Protein AF-A0A353F8D6-F1 (afdb_monomer)

Sequence (155 aa):
MKVTKTTNSRISQANLENPAFGTQFSDHMLMCEYRNGSWEEPEIMPFGPISFTPALHTLHYGQALFEGQKAYFMKDGRVGIFRPDANAERLNHSARRMFMPEFPADWFVDGLKQLVSLDKEWIPKNEGCALYLRPFMFGSSEFVAARPSEKYTMC

Foldseek 3Di:
DAEAFDPDWCVVVDDLPDDDPPPDDGQWDKKWKDAPNDIDDIYIYGDDDDDDDPLFVCVQAVLKDKFKWWWAQDPVRDIDTPPLLVRLVVQQVSCVVSVHDRDDSCCSVVVVVVNCVSRVVSARHDPPGTDMDMWMKGQGDRHDDPDGHNMMMID

Nearest PDB structures (foldseek):
  1kt8-assembly1_A  TM=9.588E-01  e=3.958E-15  Homo sapiens
  5i5y-assembly1_A  TM=9.574E-01  e=5.735E-15  Homo sapiens
  2a1h-assembly1_A  TM=9.565E-01  e=6.100E-15  Homo sapiens
  5i5u-assembly1_B  TM=9.557E-01  e=1.449E-14  Homo sapiens
  2hdk-assembly1_B  TM=9.595E-01  e=1.745E-14  Homo sapiens

Structure (mmCIF, N/CA/C/O backbone):
data_AF-A0A353F8D6-F1
#
_entry.id   AF-A0A353F8D6-F1
#
loop_
_atom_site.group_PDB
_atom_site.id
_atom_site.type_symbol
_atom_site.label_atom_id
_atom_site.label_alt_id
_atom_site.label_comp_id
_atom_site.label_asym_id
_atom_site.label_entity_id
_atom_site.label_seq_id
_atom_site.pdbx_PDB_ins_code
_atom_site.Cartn_x
_atom_site.Cartn_y
_atom_site.Cartn_z
_atom_site.occupancy
_atom_site.B_iso_or_equiv
_atom_site.auth_seq_id
_atom_site.auth_comp_id
_atom_site.auth_asym_id
_atom_site.auth_atom_id
_atom_site.pdbx_PDB_model_num
ATOM 1 N N . MET A 1 1 ? 2.171 -15.869 2.150 1.00 86.31 1 MET A N 1
ATOM 2 C CA . MET A 1 1 ? 2.271 -14.464 2.586 1.00 86.31 1 MET A CA 1
ATOM 3 C C . MET A 1 1 ? 2.959 -14.451 3.931 1.00 86.31 1 MET A C 1
ATOM 5 O O . MET A 1 1 ? 2.443 -15.031 4.884 1.00 86.31 1 MET A O 1
ATOM 9 N N . LYS A 1 2 ? 4.136 -13.839 3.999 1.00 94.62 2 LYS A N 1
ATOM 10 C CA . LYS A 1 2 ? 4.892 -13.683 5.244 1.00 94.62 2 LYS A CA 1
ATOM 11 C C . LYS A 1 2 ? 4.245 -12.595 6.108 1.00 94.62 2 LYS A C 1
ATOM 13 O O . LYS A 1 2 ? 3.767 -11.597 5.579 1.00 94.62 2 LYS A O 1
ATOM 18 N N . VAL A 1 3 ? 4.216 -12.782 7.428 1.00 97.75 3 VAL A N 1
ATOM 19 C CA . VAL A 1 3 ? 3.672 -11.792 8.373 1.00 97.75 3 VAL A CA 1
ATOM 20 C C . VAL A 1 3 ? 4.694 -11.509 9.465 1.00 97.75 3 VAL A C 1
ATOM 22 O O . VAL A 1 3 ? 5.020 -12.388 10.264 1.00 97.75 3 VAL A O 1
ATOM 25 N N . THR A 1 4 ? 5.154 -10.265 9.525 1.00 97.88 4 THR A N 1
ATOM 26 C CA . THR A 1 4 ? 6.061 -9.742 10.545 1.00 97.88 4 THR A CA 1
ATOM 27 C C . THR A 1 4 ? 5.285 -8.762 11.426 1.00 97.88 4 THR A C 1
ATOM 29 O O . THR A 1 4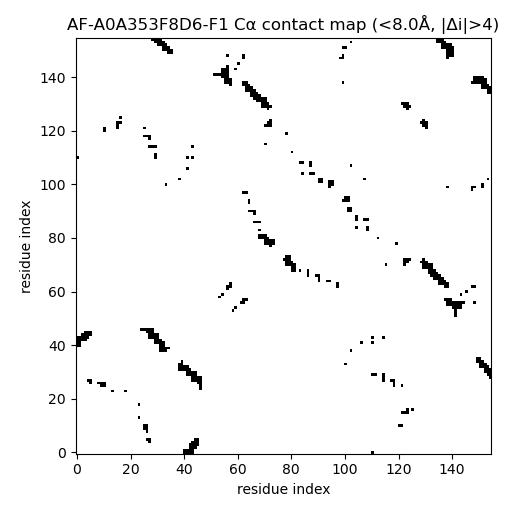 ? 4.912 -7.678 10.984 1.00 97.88 4 THR A O 1
ATOM 32 N N . LYS A 1 5 ? 5.009 -9.141 12.679 1.00 97.62 5 LYS A N 1
ATOM 33 C CA . LYS A 1 5 ? 4.245 -8.299 13.615 1.00 97.62 5 LYS A CA 1
ATOM 34 C C . LYS A 1 5 ? 5.125 -7.224 14.252 1.00 97.62 5 LYS A C 1
ATOM 36 O O . LYS A 1 5 ? 6.280 -7.495 14.581 1.00 97.62 5 LYS A O 1
ATOM 41 N N . THR A 1 6 ? 4.572 -6.037 14.492 1.00 97.19 6 THR A N 1
ATOM 42 C CA . THR A 1 6 ? 5.232 -5.018 15.316 1.00 97.19 6 THR A CA 1
ATOM 43 C C . THR A 1 6 ? 5.356 -5.488 16.766 1.00 97.19 6 THR A C 1
ATOM 45 O O . THR A 1 6 ? 4.475 -6.167 17.296 1.00 97.19 6 THR A O 1
ATOM 48 N N . THR A 1 7 ? 6.440 -5.093 17.430 1.00 95.38 7 THR A N 1
ATOM 49 C CA . THR A 1 7 ? 6.604 -5.227 18.886 1.00 95.38 7 THR A CA 1
ATOM 50 C C . THR A 1 7 ? 6.127 -3.986 19.642 1.00 95.38 7 THR A C 1
ATOM 52 O O . THR A 1 7 ? 5.937 -4.049 20.852 1.00 95.38 7 THR A O 1
ATOM 55 N N . ASN A 1 8 ? 5.900 -2.872 18.936 1.00 94.81 8 ASN A N 1
ATOM 56 C CA . ASN A 1 8 ? 5.531 -1.578 19.502 1.00 94.81 8 ASN A CA 1
ATOM 57 C C . ASN A 1 8 ? 4.281 -1.050 18.789 1.00 94.81 8 ASN A C 1
ATOM 59 O O . ASN A 1 8 ? 4.384 -0.331 17.794 1.00 94.81 8 ASN A O 1
ATOM 63 N N . SER A 1 9 ? 3.102 -1.438 19.277 1.00 96.38 9 SER A N 1
ATOM 64 C CA . SER A 1 9 ? 1.839 -0.907 18.759 1.00 96.38 9 SER A CA 1
ATOM 65 C C . SER A 1 9 ? 1.678 0.570 19.125 1.00 96.38 9 SER A C 1
ATOM 67 O O . SER A 1 9 ? 1.959 0.976 20.255 1.00 96.38 9 SER A O 1
ATOM 69 N N . ARG A 1 10 ? 1.198 1.372 18.174 1.00 95.44 10 ARG A N 1
ATOM 70 C CA . ARG A 1 10 ? 0.933 2.810 18.336 1.00 95.44 10 ARG A CA 1
ATOM 71 C C . ARG A 1 10 ? -0.528 3.116 18.658 1.00 95.44 10 ARG A C 1
ATOM 73 O O . ARG A 1 10 ? -0.884 4.284 18.791 1.00 95.44 10 ARG A O 1
ATOM 80 N N . ILE A 1 11 ? -1.375 2.097 18.808 1.00 95.00 11 ILE A N 1
ATOM 81 C CA . ILE A 1 11 ? -2.823 2.286 18.968 1.00 95.00 11 ILE A CA 1
ATOM 82 C C . ILE A 1 11 ? -3.186 3.107 20.210 1.00 95.00 11 ILE A C 1
ATOM 84 O O . ILE A 1 11 ? -4.133 3.884 20.181 1.00 95.00 11 ILE A O 1
ATOM 88 N N . SER A 1 12 ? -2.401 3.002 21.286 1.00 93.81 12 SER A N 1
ATOM 89 C CA . SER A 1 12 ? -2.605 3.775 22.519 1.00 93.81 12 SER A CA 1
ATOM 90 C C . SER A 1 12 ? -2.412 5.283 22.337 1.00 93.81 12 SER A C 1
ATOM 92 O O . SER A 1 12 ? -2.866 6.061 23.171 1.00 93.81 12 SER A O 1
ATOM 94 N N . GLN A 1 13 ? -1.744 5.698 21.259 1.00 91.38 13 GLN A N 1
ATOM 95 C CA . GLN A 1 13 ? -1.523 7.097 20.893 1.00 91.38 13 GLN A CA 1
ATOM 96 C C . GLN A 1 13 ? -2.554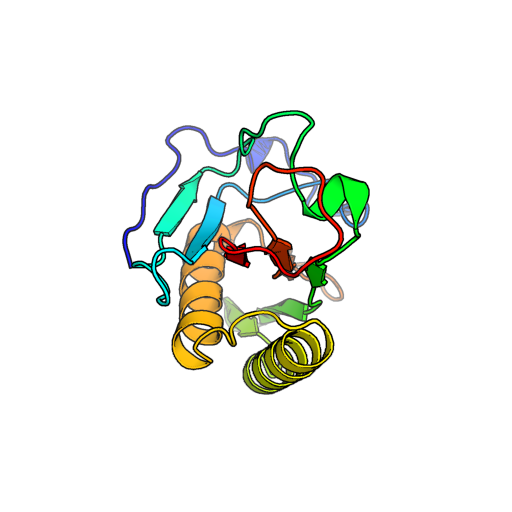 7.587 19.864 1.00 91.38 13 GLN A C 1
ATOM 98 O O . GLN A 1 13 ? -2.564 8.770 19.526 1.00 91.38 13 GLN A O 1
ATOM 103 N N . ALA A 1 14 ? -3.400 6.690 19.345 1.00 90.50 14 ALA A N 1
ATOM 104 C CA . ALA A 1 14 ? -4.341 7.000 18.285 1.00 90.50 14 ALA A CA 1
ATOM 105 C C . ALA A 1 14 ? -5.657 7.574 18.834 1.00 90.50 14 ALA A C 1
ATOM 107 O O . ALA A 1 14 ? -6.249 7.048 19.774 1.00 90.50 14 ALA A O 1
ATOM 108 N N . ASN A 1 15 ? -6.167 8.625 18.192 1.00 89.94 15 ASN A N 1
ATOM 109 C CA . ASN A 1 15 ? -7.521 9.124 18.404 1.00 89.94 15 ASN A CA 1
ATOM 110 C C . ASN A 1 15 ? -8.480 8.418 17.437 1.00 89.94 15 ASN A C 1
ATOM 112 O O . ASN A 1 15 ? -8.603 8.828 16.280 1.00 89.94 15 ASN A O 1
ATOM 116 N N . LEU A 1 16 ? -9.148 7.365 17.916 1.00 87.69 16 LEU A N 1
ATOM 117 C CA . LEU A 1 16 ? -10.156 6.613 17.156 1.00 87.69 16 LEU A CA 1
ATOM 118 C C . LEU A 1 16 ? -11.578 7.187 17.290 1.00 87.69 16 LEU A C 1
ATOM 120 O O . LEU A 1 16 ? -12.467 6.771 16.550 1.00 87.69 16 LEU A O 1
ATOM 124 N N . GLU A 1 17 ? -11.802 8.133 18.206 1.00 86.31 17 GLU A N 1
ATOM 125 C CA . GLU A 1 17 ? -13.120 8.740 18.432 1.00 86.31 17 GLU A CA 1
ATOM 126 C C . GLU A 1 17 ? -13.447 9.801 17.382 1.00 86.31 17 GLU A C 1
ATOM 128 O O . GLU A 1 17 ? -14.562 9.834 16.862 1.00 86.31 17 GLU A O 1
ATOM 133 N N . ASN A 1 18 ? -12.467 10.645 17.050 1.00 84.62 18 ASN A N 1
ATOM 134 C CA . ASN A 1 18 ? -12.592 11.688 16.036 1.00 84.62 18 ASN A CA 1
ATOM 135 C C . ASN A 1 18 ? -11.301 11.818 15.203 1.00 84.62 18 ASN A C 1
ATOM 137 O O . ASN A 1 18 ? -10.584 12.821 15.309 1.00 84.62 18 ASN A O 1
ATOM 141 N N . PRO A 1 19 ? -10.949 10.795 14.402 1.00 83.75 19 PRO A N 1
ATOM 142 C CA . PRO A 1 19 ? -9.742 10.828 13.591 1.00 83.75 19 PRO A CA 1
ATOM 143 C C . PRO A 1 19 ? -9.877 11.838 12.446 1.00 83.75 19 PRO A C 1
ATOM 145 O O . PRO A 1 19 ? -10.799 11.761 11.632 1.00 83.75 19 PRO A O 1
ATOM 148 N N . ALA A 1 20 ? -8.900 12.738 12.315 1.00 90.06 20 ALA A N 1
ATOM 149 C CA . ALA A 1 20 ? -8.735 13.493 11.077 1.00 90.06 20 ALA A CA 1
ATOM 150 C C . ALA A 1 20 ? -8.386 12.528 9.928 1.00 90.06 20 ALA A C 1
ATOM 152 O O . ALA A 1 20 ? -7.565 11.619 10.077 1.00 90.06 20 ALA A O 1
ATOM 153 N N . PHE A 1 21 ? -9.036 12.698 8.776 1.00 92.81 21 PHE A N 1
ATOM 154 C CA . PHE A 1 21 ? -8.880 11.773 7.656 1.00 92.81 21 PHE A CA 1
ATOM 155 C C . PHE A 1 21 ? -7.429 11.738 7.150 1.00 92.81 21 PHE A C 1
ATOM 157 O O . PHE A 1 21 ? -6.873 12.767 6.775 1.00 92.81 21 PHE A O 1
ATOM 164 N N . GLY A 1 22 ? -6.838 10.539 7.099 1.00 93.06 22 GLY A N 1
ATOM 165 C CA . GLY A 1 22 ? -5.517 10.306 6.503 1.00 93.06 22 GLY A CA 1
ATOM 166 C C . GLY A 1 22 ? -4.317 10.773 7.333 1.00 93.06 22 GLY A C 1
ATOM 167 O O . GLY A 1 22 ? -3.224 10.859 6.783 1.00 93.06 22 GLY A O 1
ATOM 168 N N . THR A 1 23 ? -4.492 11.085 8.622 1.00 93.19 23 THR A N 1
ATOM 169 C CA . THR A 1 23 ? -3.396 11.568 9.486 1.00 93.19 23 THR A CA 1
ATOM 170 C C . THR A 1 23 ? -2.856 10.515 10.452 1.00 93.19 23 THR A C 1
ATOM 172 O O . THR A 1 23 ? -1.779 10.696 11.012 1.00 93.19 23 THR A O 1
ATOM 175 N N . GLN A 1 24 ? -3.591 9.420 10.652 1.00 94.62 24 GLN A N 1
ATOM 176 C CA . GLN A 1 24 ? -3.229 8.321 11.545 1.00 94.62 24 GLN A CA 1
ATOM 177 C C . GLN A 1 24 ? -3.229 7.010 10.760 1.00 94.62 24 GLN A C 1
ATOM 179 O O . GLN A 1 24 ? -4.140 6.758 9.970 1.00 94.62 24 GLN A O 1
ATOM 184 N N . PHE A 1 25 ? -2.206 6.190 10.985 1.00 96.69 25 PHE A N 1
ATOM 185 C CA . PHE A 1 25 ? -1.964 4.941 10.264 1.00 96.69 25 PHE A CA 1
ATOM 186 C C . PHE A 1 25 ? -1.837 3.795 11.261 1.00 96.69 25 PHE A C 1
ATOM 188 O O . PHE A 1 25 ? -1.287 3.992 12.348 1.00 96.69 25 PHE A O 1
ATOM 195 N N . SER A 1 26 ? -2.330 2.615 10.881 1.00 97.62 26 SER A N 1
ATOM 196 C CA . SER A 1 26 ? -2.267 1.428 11.728 1.00 97.62 26 SER A CA 1
ATOM 197 C C . SER A 1 26 ? -0.838 0.892 11.872 1.00 97.62 26 SER A C 1
ATOM 199 O O . SER A 1 26 ? 0.139 1.493 11.410 1.00 97.62 26 SER A O 1
ATOM 201 N N . ASP A 1 27 ? -0.684 -0.202 12.611 1.00 98.50 27 ASP A N 1
ATOM 202 C CA . ASP A 1 27 ? 0.629 -0.721 12.984 1.00 98.50 27 ASP A CA 1
ATOM 203 C C . ASP A 1 27 ? 1.357 -1.425 11.843 1.00 98.50 27 ASP A C 1
ATOM 205 O O . ASP A 1 27 ? 2.588 -1.507 11.875 1.00 98.50 27 ASP A O 1
ATOM 209 N N . HIS A 1 28 ? 0.626 -1.911 10.842 1.00 98.69 28 HIS A N 1
ATOM 210 C CA . HIS A 1 28 ? 1.179 -2.706 9.758 1.00 98.69 28 HIS A CA 1
ATOM 211 C C . HIS A 1 28 ? 0.812 -2.142 8.382 1.00 98.69 28 HIS A C 1
ATOM 213 O O . HIS A 1 28 ? -0.122 -1.361 8.213 1.00 98.69 28 HIS A O 1
ATOM 219 N N . MET A 1 29 ? 1.571 -2.569 7.380 1.00 98.56 29 MET A N 1
ATOM 220 C CA . MET A 1 29 ? 1.297 -2.360 5.964 1.00 98.56 29 MET A CA 1
ATOM 221 C C . MET A 1 29 ? 1.516 -3.669 5.211 1.00 98.56 29 MET A C 1
ATOM 223 O O . MET A 1 29 ? 2.300 -4.517 5.643 1.00 98.56 29 MET A O 1
ATOM 227 N N . LEU A 1 30 ? 0.822 -3.835 4.090 1.00 98.44 30 LEU A N 1
ATOM 228 C CA . LEU A 1 30 ? 1.112 -4.892 3.131 1.00 98.44 30 LEU A CA 1
ATOM 229 C C . LEU A 1 30 ? 2.108 -4.341 2.109 1.00 98.44 30 LEU A C 1
ATOM 231 O O . LEU A 1 30 ? 2.033 -3.171 1.762 1.00 98.44 30 LEU A O 1
ATOM 235 N N . MET A 1 31 ? 3.041 -5.162 1.641 1.00 98.12 31 MET A N 1
ATOM 236 C CA . MET A 1 31 ? 3.880 -4.842 0.493 1.00 98.12 31 MET A CA 1
ATOM 237 C C . MET A 1 31 ? 4.083 -6.062 -0.398 1.00 98.12 31 MET A C 1
ATOM 239 O O . MET A 1 31 ? 4.141 -7.201 0.065 1.00 98.12 31 MET A O 1
ATOM 243 N N . CYS A 1 32 ? 4.241 -5.811 -1.690 1.00 98.44 32 CYS A N 1
ATOM 244 C CA . CYS A 1 32 ? 4.640 -6.795 -2.678 1.00 98.44 32 CYS A CA 1
ATOM 245 C C . CYS A 1 32 ? 5.466 -6.110 -3.764 1.00 98.44 32 CYS A C 1
ATOM 247 O O . CYS A 1 32 ? 5.110 -5.036 -4.251 1.00 98.44 32 CYS A O 1
ATOM 249 N N . GLU A 1 33 ? 6.560 -6.739 -4.172 1.00 98.31 33 GLU A N 1
ATOM 250 C CA . GLU A 1 33 ? 7.461 -6.180 -5.174 1.00 98.31 33 GLU A CA 1
ATOM 251 C C . GLU A 1 33 ? 7.333 -6.945 -6.490 1.00 98.31 33 GLU A C 1
ATOM 253 O O . GLU A 1 33 ? 7.128 -8.156 -6.508 1.00 98.31 33 GLU A O 1
ATOM 258 N N . TYR A 1 34 ? 7.430 -6.226 -7.602 1.00 98.69 34 TYR A N 1
ATOM 259 C CA . TYR A 1 34 ? 7.498 -6.787 -8.942 1.00 98.69 34 TYR A CA 1
ATOM 260 C C . TYR A 1 34 ? 8.898 -6.572 -9.493 1.00 98.69 34 TYR A C 1
ATOM 262 O O . TYR A 1 34 ? 9.348 -5.429 -9.634 1.00 98.69 34 TYR A O 1
ATOM 270 N N . ARG A 1 35 ? 9.576 -7.665 -9.836 1.00 97.50 35 ARG A N 1
ATOM 271 C CA . ARG A 1 35 ? 10.913 -7.666 -10.437 1.00 97.50 35 ARG A CA 1
ATOM 272 C C . ARG A 1 35 ? 11.042 -8.842 -11.393 1.00 97.50 35 ARG A C 1
ATOM 274 O O . ARG A 1 35 ? 10.358 -9.850 -11.252 1.00 97.50 35 ARG A O 1
ATOM 281 N N . ASN A 1 36 ? 11.927 -8.713 -12.380 1.00 96.50 36 ASN A N 1
ATOM 282 C CA . ASN A 1 36 ? 12.236 -9.783 -13.337 1.00 96.50 36 ASN A CA 1
ATOM 283 C C . ASN A 1 36 ? 10.997 -10.369 -14.047 1.00 96.50 36 ASN A C 1
ATOM 285 O O . ASN A 1 36 ? 10.971 -11.550 -14.378 1.00 96.50 36 ASN A O 1
ATOM 289 N N . GLY A 1 37 ? 9.971 -9.545 -14.285 1.00 97.06 37 GLY A N 1
ATOM 290 C CA . GLY A 1 37 ? 8.760 -9.969 -14.992 1.00 97.06 37 GLY A CA 1
ATOM 291 C C . GLY A 1 37 ? 7.697 -10.661 -14.129 1.00 97.06 37 GLY A C 1
ATOM 292 O O . GLY A 1 37 ? 6.739 -11.193 -14.684 1.00 97.06 37 GLY A O 1
ATOM 293 N N . SER A 1 38 ? 7.838 -10.673 -12.800 1.00 98.12 38 SER A N 1
ATOM 294 C CA . SER A 1 38 ? 6.889 -11.340 -11.902 1.00 98.12 38 SER A CA 1
ATOM 295 C C . SER A 1 38 ? 6.730 -10.626 -10.562 1.00 98.12 38 SER A C 1
ATOM 297 O O . SER A 1 38 ? 7.653 -9.962 -10.089 1.00 98.12 38 SER A O 1
ATOM 299 N N . TRP A 1 39 ? 5.569 -10.811 -9.932 1.00 98.44 39 TRP A N 1
ATOM 300 C CA . TRP A 1 39 ? 5.365 -10.460 -8.528 1.00 98.44 39 TRP A CA 1
ATOM 301 C C . TRP A 1 39 ? 6.070 -11.466 -7.621 1.00 98.44 39 TRP A C 1
ATOM 303 O O . TRP A 1 39 ? 5.968 -12.676 -7.825 1.00 98.44 39 TRP A O 1
ATOM 313 N N . GLU A 1 40 ? 6.773 -10.956 -6.620 1.00 97.75 40 GLU A N 1
ATOM 314 C CA . GLU A 1 40 ? 7.346 -11.741 -5.530 1.00 97.75 40 GLU A CA 1
ATOM 315 C C . GLU A 1 40 ? 6.275 -12.064 -4.472 1.00 97.75 40 GLU A C 1
ATOM 317 O O . GLU A 1 40 ? 5.126 -11.643 -4.583 1.00 97.75 40 GLU A O 1
ATOM 322 N N . GLU A 1 41 ? 6.614 -12.852 -3.449 1.00 95.81 41 GLU A N 1
ATOM 323 C CA . GLU A 1 41 ? 5.648 -13.191 -2.400 1.00 95.81 41 GLU A CA 1
ATOM 324 C C . GLU A 1 41 ? 5.264 -11.941 -1.576 1.00 95.81 41 GLU A C 1
ATOM 326 O O . GLU A 1 41 ? 6.157 -11.261 -1.068 1.00 95.81 41 GLU A O 1
ATOM 331 N N . PRO A 1 42 ? 3.962 -11.646 -1.373 1.00 97.00 42 PRO A N 1
ATOM 332 C CA . PRO A 1 42 ? 3.550 -10.531 -0.530 1.00 97.00 42 PRO A CA 1
ATOM 333 C C . PRO A 1 42 ? 3.942 -10.732 0.940 1.00 97.00 42 PRO A C 1
ATOM 335 O O . PRO A 1 42 ? 3.892 -11.849 1.477 1.00 97.00 42 PRO A O 1
ATOM 338 N N . GLU A 1 43 ? 4.232 -9.627 1.622 1.00 98.06 43 GLU A N 1
ATOM 339 C CA . GLU A 1 43 ? 4.532 -9.576 3.052 1.00 98.06 43 GLU A CA 1
ATOM 340 C C . GLU A 1 43 ? 3.661 -8.525 3.755 1.00 98.06 43 GLU A C 1
ATOM 342 O O . GLU A 1 43 ? 3.464 -7.423 3.251 1.00 98.06 43 GLU A O 1
ATOM 347 N N . ILE A 1 44 ? 3.159 -8.852 4.947 1.00 98.69 44 ILE A N 1
ATOM 348 C CA . ILE A 1 44 ? 2.645 -7.866 5.903 1.00 98.69 44 ILE A CA 1
ATOM 349 C C . ILE A 1 44 ? 3.751 -7.585 6.916 1.00 98.69 44 ILE A C 1
ATOM 351 O O . ILE A 1 44 ? 4.289 -8.514 7.519 1.00 98.69 44 ILE A O 1
ATOM 355 N N . MET A 1 45 ? 4.080 -6.316 7.124 1.00 98.25 45 MET A N 1
ATOM 356 C CA . MET A 1 45 ? 5.174 -5.885 7.997 1.00 98.25 45 MET A CA 1
ATOM 357 C C . MET A 1 45 ? 4.812 -4.616 8.775 1.00 98.25 45 MET A C 1
ATOM 359 O O . MET A 1 45 ? 3.810 -3.979 8.447 1.00 98.25 45 MET A O 1
ATOM 363 N N . PRO A 1 46 ? 5.588 -4.223 9.805 1.00 98.44 46 PRO A N 1
ATOM 364 C CA . PRO A 1 46 ? 5.330 -2.986 10.530 1.00 98.44 46 PRO A CA 1
ATOM 365 C C . PRO A 1 46 ? 5.333 -1.773 9.592 1.00 98.44 46 PRO A C 1
ATOM 367 O O . PRO A 1 46 ? 6.191 -1.654 8.718 1.00 98.44 46 PRO A O 1
ATOM 370 N N . PHE A 1 47 ? 4.383 -0.861 9.787 1.00 98.06 47 PHE A N 1
ATOM 371 C CA . PHE A 1 47 ? 4.267 0.355 8.991 1.00 98.06 47 PHE A CA 1
ATOM 372 C C . PHE A 1 47 ? 5.483 1.261 9.213 1.00 98.06 47 PHE A C 1
ATOM 374 O O . PHE A 1 47 ? 5.774 1.668 10.346 1.00 98.06 47 PHE A O 1
ATOM 381 N N . GLY A 1 48 ? 6.152 1.636 8.125 1.00 96.75 48 GLY A N 1
ATOM 382 C CA . GLY A 1 48 ? 7.384 2.409 8.183 1.00 96.75 48 GLY A CA 1
ATOM 383 C C . GLY A 1 48 ? 7.811 2.988 6.835 1.00 96.75 48 GLY A C 1
ATOM 384 O O . GLY A 1 48 ? 7.108 2.834 5.836 1.00 96.75 48 GLY A O 1
ATOM 385 N N . PRO A 1 49 ? 8.952 3.698 6.810 1.00 96.56 49 PRO A N 1
ATOM 386 C CA . PRO A 1 49 ? 9.473 4.298 5.591 1.00 96.56 49 PRO A CA 1
ATOM 387 C C . PRO A 1 49 ? 9.909 3.232 4.581 1.00 96.56 49 PRO A C 1
ATOM 389 O O . PRO A 1 49 ? 10.424 2.178 4.954 1.00 96.56 49 PRO A O 1
ATOM 392 N N . ILE A 1 50 ? 9.768 3.562 3.298 1.00 94.69 50 ILE A N 1
ATOM 393 C CA . ILE A 1 50 ? 10.313 2.792 2.178 1.00 94.69 50 ILE A CA 1
ATOM 394 C C . ILE A 1 50 ? 11.436 3.630 1.557 1.00 94.69 50 ILE A C 1
ATOM 396 O O . ILE A 1 50 ? 11.235 4.808 1.253 1.00 94.69 50 ILE A O 1
ATOM 400 N N . SER A 1 51 ? 12.625 3.049 1.410 1.00 95.19 51 SER A N 1
ATOM 401 C CA . SER A 1 51 ? 13.832 3.771 0.989 1.00 95.19 51 SER A CA 1
ATOM 402 C C . SER A 1 51 ? 14.032 3.724 -0.524 1.00 95.19 51 SER A C 1
ATOM 404 O O . SER A 1 51 ? 14.076 2.643 -1.103 1.00 95.19 51 SER A O 1
ATOM 406 N N . PHE A 1 52 ? 14.242 4.892 -1.136 1.00 96.88 52 PHE A N 1
ATOM 407 C CA . PHE A 1 52 ? 14.594 5.054 -2.550 1.00 96.88 52 PHE A CA 1
ATOM 408 C C . PHE A 1 52 ? 15.567 6.224 -2.728 1.00 96.88 52 PHE A C 1
ATOM 410 O O . PHE A 1 52 ? 15.641 7.127 -1.891 1.00 96.88 52 PHE A O 1
ATOM 417 N N . THR A 1 53 ? 16.295 6.241 -3.837 1.00 98.06 53 THR A N 1
ATOM 418 C CA . THR A 1 53 ? 17.075 7.396 -4.286 1.00 98.06 53 THR A CA 1
ATOM 419 C C . THR A 1 53 ? 16.167 8.463 -4.914 1.00 98.06 53 THR A C 1
ATOM 421 O O . THR A 1 53 ? 15.039 8.175 -5.331 1.00 98.06 53 THR A O 1
ATOM 424 N N . PRO A 1 54 ? 16.658 9.706 -5.088 1.00 98.12 54 PRO A N 1
ATOM 425 C CA . PRO A 1 54 ? 15.938 10.737 -5.836 1.00 98.12 54 PRO A CA 1
ATOM 426 C C . PRO A 1 54 ? 15.621 10.365 -7.292 1.00 98.12 54 PRO A C 1
ATOM 428 O O . PRO A 1 54 ? 14.852 11.071 -7.936 1.00 98.12 54 PRO A O 1
ATOM 431 N N . ALA A 1 55 ? 16.200 9.284 -7.828 1.00 98.00 55 ALA A N 1
ATOM 432 C CA . ALA A 1 55 ? 15.929 8.786 -9.173 1.00 98.00 55 ALA A CA 1
ATOM 433 C C . ALA A 1 55 ? 14.665 7.907 -9.262 1.00 98.00 55 ALA A C 1
ATOM 435 O O . ALA A 1 55 ? 14.415 7.331 -10.319 1.00 98.00 55 ALA A O 1
ATOM 436 N N . LEU A 1 56 ? 13.873 7.784 -8.187 1.00 98.56 56 LEU A N 1
ATOM 437 C CA . LEU A 1 56 ? 12.629 7.011 -8.174 1.00 98.56 56 LEU A CA 1
ATOM 438 C C . LEU A 1 56 ? 11.698 7.426 -9.324 1.00 98.56 56 LEU A C 1
ATOM 440 O O . LEU A 1 56 ? 11.194 8.550 -9.354 1.00 98.56 56 LEU A O 1
ATOM 444 N N . HIS A 1 57 ? 11.425 6.494 -10.237 1.00 98.25 57 HIS A N 1
ATOM 445 C CA . HIS A 1 57 ? 10.701 6.729 -11.487 1.00 98.25 57 HIS A CA 1
ATOM 446 C C . HIS A 1 57 ? 9.364 7.457 -11.277 1.00 98.25 57 HIS A C 1
ATOM 448 O O . HIS A 1 57 ? 9.045 8.419 -11.980 1.00 98.25 57 HIS A O 1
ATOM 454 N N . THR A 1 58 ? 8.608 7.050 -10.255 1.00 98.12 58 THR A N 1
ATOM 455 C CA . THR A 1 58 ? 7.315 7.656 -9.907 1.00 98.12 58 THR A CA 1
ATOM 456 C C . THR A 1 58 ? 7.406 9.152 -9.590 1.00 98.12 58 THR A C 1
ATOM 458 O O . THR A 1 58 ? 6.482 9.885 -9.933 1.00 98.12 58 THR A O 1
ATOM 461 N N . LEU A 1 59 ? 8.507 9.633 -8.998 1.00 98.06 59 LEU A N 1
ATOM 462 C CA . LEU A 1 59 ? 8.666 11.057 -8.669 1.00 98.06 59 LEU A CA 1
ATOM 463 C C . LEU A 1 59 ? 8.824 11.937 -9.915 1.00 98.06 59 LEU A C 1
ATOM 465 O O . LEU A 1 59 ? 8.443 13.103 -9.886 1.00 98.06 59 LEU A O 1
ATOM 469 N N . HIS A 1 60 ? 9.370 11.385 -11.001 1.00 98.31 60 HIS A N 1
ATOM 470 C CA . HIS A 1 60 ? 9.650 12.129 -12.235 1.00 98.31 60 HIS A CA 1
ATOM 471 C C . HIS A 1 60 ? 8.536 12.001 -13.270 1.00 98.31 60 HIS A C 1
ATOM 473 O O . HIS A 1 60 ? 8.270 12.948 -14.005 1.00 98.31 60 HIS A O 1
ATOM 479 N N . TYR A 1 61 ? 7.884 10.838 -13.333 1.00 97.94 61 TYR A N 1
ATOM 480 C CA . TYR A 1 61 ? 6.946 10.511 -14.412 1.00 97.94 61 TYR A CA 1
ATOM 481 C C . TYR A 1 61 ? 5.543 10.136 -13.933 1.00 97.94 61 TYR A C 1
ATOM 483 O O . TYR A 1 61 ? 4.683 9.833 -14.756 1.00 97.94 61 TYR A O 1
ATOM 491 N N . GLY A 1 62 ? 5.285 10.149 -12.620 1.00 97.50 62 GLY A N 1
ATO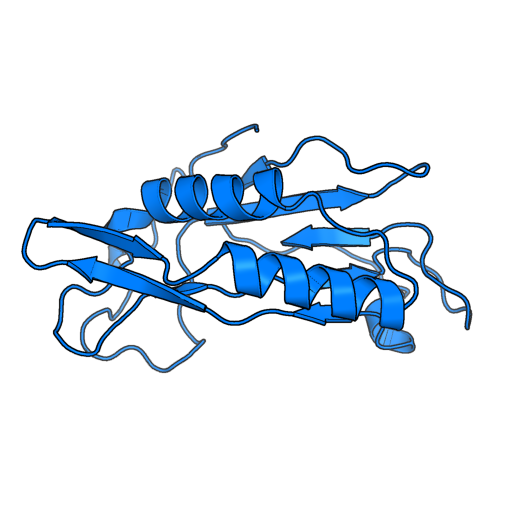M 492 C CA . GLY A 1 62 ? 3.946 9.939 -12.066 1.00 97.50 62 GLY A CA 1
ATOM 493 C C . GLY A 1 62 ? 3.337 8.569 -12.375 1.00 97.50 62 GLY A C 1
ATOM 494 O O . GLY A 1 62 ? 2.114 8.441 -12.362 1.00 97.50 62 GLY A O 1
ATOM 495 N N . GLN A 1 63 ? 4.151 7.547 -12.675 1.00 98.19 63 GLN A N 1
ATOM 496 C CA . GLN A 1 63 ? 3.669 6.192 -12.964 1.00 98.19 63 GLN A CA 1
ATOM 497 C C . GLN A 1 63 ? 3.222 5.485 -11.673 1.00 98.19 63 GLN A C 1
ATOM 499 O O . GLN A 1 63 ? 3.910 4.613 -11.142 1.00 98.19 63 GLN A O 1
ATOM 504 N N . ALA A 1 64 ? 2.066 5.897 -11.160 1.00 98.50 64 ALA A N 1
ATOM 505 C CA . ALA A 1 64 ? 1.441 5.362 -9.963 1.00 98.50 64 ALA A CA 1
ATOM 506 C C . ALA A 1 64 ? -0.087 5.367 -10.072 1.00 98.50 64 ALA A C 1
ATOM 508 O O . ALA A 1 64 ? -0.682 6.120 -10.843 1.00 98.50 64 ALA A O 1
ATOM 509 N N . LEU A 1 65 ? -0.716 4.521 -9.266 1.00 98.69 65 LEU A N 1
ATOM 510 C CA . LEU A 1 65 ? -2.160 4.378 -9.134 1.00 98.69 65 LEU A CA 1
ATOM 511 C C . LEU A 1 65 ? -2.510 4.050 -7.682 1.00 98.69 65 LEU A C 1
ATOM 513 O O . LEU A 1 65 ? -1.669 3.570 -6.922 1.00 98.69 65 LEU A O 1
ATOM 517 N N . PHE A 1 66 ? -3.751 4.305 -7.285 1.00 98.69 66 PHE A N 1
ATOM 518 C CA . PHE A 1 66 ? -4.230 3.972 -5.949 1.00 98.69 66 PHE A CA 1
ATOM 519 C C . PHE A 1 66 ? -5.706 3.602 -5.964 1.00 98.69 66 PHE A C 1
ATOM 521 O O . PHE A 1 66 ? -6.445 3.932 -6.890 1.00 98.69 66 PHE A O 1
ATOM 528 N N . GLU A 1 67 ? -6.124 2.952 -4.889 1.00 98.56 67 GLU A N 1
ATOM 529 C CA . GLU A 1 67 ? -7.504 2.623 -4.593 1.00 98.56 67 GLU A CA 1
ATOM 530 C C . GLU A 1 67 ? -7.951 3.203 -3.251 1.00 98.56 67 GLU A C 1
ATOM 532 O O . GLU A 1 67 ? -7.158 3.652 -2.417 1.00 98.56 67 GLU A O 1
ATOM 537 N N . GLY A 1 68 ? -9.266 3.219 -3.054 1.00 97.62 68 GLY A N 1
ATOM 538 C CA . GLY A 1 68 ? -9.883 3.718 -1.836 1.00 97.62 68 GLY A CA 1
ATOM 539 C C . GLY A 1 68 ? -11.088 2.887 -1.446 1.00 97.62 68 GLY A C 1
ATOM 540 O O . GLY A 1 68 ? -12.076 2.826 -2.178 1.00 97.62 68 GLY A O 1
ATOM 541 N N . GLN A 1 69 ? -11.025 2.279 -0.267 1.00 97.44 69 GLN A N 1
ATOM 542 C CA . GLN A 1 69 ? -12.128 1.499 0.288 1.00 97.44 69 GLN A CA 1
ATOM 543 C C . GLN A 1 69 ? -12.092 1.517 1.817 1.00 97.44 69 GLN A C 1
ATOM 545 O O . GLN A 1 69 ? -11.239 2.163 2.423 1.00 97.44 69 GLN A O 1
ATOM 550 N N . LYS A 1 70 ? -13.061 0.866 2.458 1.00 97.94 70 LYS A N 1
ATOM 551 C CA . LYS A 1 70 ? -13.258 0.944 3.908 1.00 97.94 70 LYS A CA 1
ATOM 552 C C . LYS A 1 70 ? -13.497 -0.436 4.512 1.00 97.94 70 LYS A C 1
ATOM 554 O O . LYS A 1 70 ? -14.187 -1.265 3.914 1.00 97.94 70 LYS A O 1
ATOM 559 N N . ALA A 1 71 ? -12.953 -0.636 5.708 1.00 98.06 71 ALA A N 1
ATOM 560 C CA . ALA A 1 71 ? -13.293 -1.723 6.612 1.00 98.06 71 ALA A CA 1
ATOM 561 C C . ALA A 1 71 ? -14.172 -1.193 7.752 1.00 98.06 71 ALA A C 1
ATOM 563 O O . ALA A 1 71 ? -13.879 -0.158 8.354 1.00 98.06 71 ALA A O 1
ATOM 564 N N . TYR A 1 72 ? -15.251 -1.912 8.042 1.00 96.69 72 TYR A N 1
ATOM 565 C CA . TYR A 1 72 ? -16.287 -1.508 8.986 1.00 96.69 72 TYR A CA 1
ATOM 566 C C . TYR A 1 72 ? -16.395 -2.505 10.129 1.00 96.69 72 TYR A C 1
ATOM 568 O O . TYR A 1 72 ? -16.419 -3.716 9.891 1.00 96.69 72 TYR A O 1
ATOM 576 N N . PHE A 1 73 ? -16.530 -1.994 11.351 1.00 95.31 73 PHE A N 1
ATOM 577 C CA . PHE A 1 73 ? -16.909 -2.802 12.501 1.00 95.31 73 PHE A CA 1
ATOM 578 C C . PHE A 1 73 ? -18.430 -2.997 12.506 1.00 95.31 73 PHE A C 1
ATOM 580 O O . PHE A 1 73 ? -19.191 -2.032 12.446 1.00 95.31 73 PHE A O 1
ATOM 587 N N . MET A 1 74 ? -18.885 -4.248 12.536 1.00 93.69 74 MET A N 1
ATOM 588 C CA . MET A 1 74 ? -20.307 -4.590 12.534 1.00 93.69 74 MET A CA 1
ATOM 589 C C . MET A 1 74 ? -20.845 -4.753 13.959 1.00 93.69 74 MET A C 1
ATOM 591 O O . MET A 1 74 ? -20.103 -5.060 14.891 1.00 93.69 74 MET A O 1
ATOM 595 N N . LYS A 1 75 ? -22.168 -4.612 14.127 1.00 90.88 75 LYS A N 1
ATOM 596 C CA . LYS A 1 75 ? -22.851 -4.741 15.432 1.00 90.88 75 LYS A CA 1
ATOM 597 C C . LYS A 1 75 ? -22.660 -6.112 16.097 1.00 90.88 75 LYS A C 1
ATOM 599 O O . LYS A 1 75 ? -22.753 -6.211 17.312 1.00 90.88 75 LYS A O 1
ATOM 604 N N . ASP A 1 76 ? -22.384 -7.152 15.314 1.00 92.19 76 ASP A N 1
ATOM 605 C CA . ASP A 1 76 ? -22.130 -8.519 15.787 1.00 92.19 76 ASP A CA 1
ATOM 606 C C . ASP A 1 76 ? -20.640 -8.813 16.065 1.00 92.19 76 ASP A C 1
ATOM 608 O O . ASP A 1 76 ? -20.261 -9.959 16.296 1.00 92.19 76 ASP A O 1
ATOM 612 N N . GLY A 1 77 ? -19.776 -7.791 16.028 1.00 90.12 77 GLY A N 1
ATOM 613 C CA . GLY A 1 77 ? -18.341 -7.913 16.293 1.00 90.12 77 GLY A CA 1
ATOM 614 C C . GLY A 1 77 ? -17.500 -8.411 15.111 1.00 90.12 77 GLY A C 1
ATOM 615 O O . GLY A 1 77 ? -16.270 -8.536 15.243 1.00 90.12 77 GLY A O 1
ATOM 616 N N . ARG A 1 78 ? -18.128 -8.684 13.956 1.00 94.44 78 ARG A N 1
ATOM 617 C CA . ARG A 1 78 ? -17.425 -8.979 12.700 1.00 94.44 78 ARG A CA 1
ATOM 618 C C . ARG A 1 78 ? -16.865 -7.709 12.067 1.00 94.44 78 ARG A C 1
ATOM 620 O O . ARG A 1 78 ? -17.276 -6.591 12.370 1.00 94.44 78 ARG A O 1
ATOM 627 N N . VAL A 1 79 ? -15.925 -7.906 11.150 1.00 96.81 79 VAL A N 1
ATOM 628 C CA . VAL A 1 79 ? -15.372 -6.849 10.302 1.00 96.81 79 VAL A CA 1
ATOM 629 C C . VAL A 1 79 ? -15.757 -7.132 8.859 1.00 96.81 79 VAL A C 1
ATOM 631 O O . VAL A 1 79 ? -15.618 -8.262 8.393 1.00 96.81 79 VAL A O 1
ATOM 634 N N . GLY A 1 80 ? -16.241 -6.112 8.155 1.00 96.56 80 GLY A N 1
ATOM 635 C CA . GLY A 1 80 ? -16.589 -6.202 6.740 1.00 96.56 80 GLY A CA 1
ATOM 636 C C . GLY A 1 80 ? -15.767 -5.259 5.884 1.00 96.56 80 GLY A C 1
ATOM 637 O O . GLY A 1 80 ? -15.594 -4.098 6.241 1.00 96.56 80 GLY A O 1
ATOM 638 N N . ILE A 1 81 ? -15.330 -5.744 4.724 1.00 98.00 81 ILE A N 1
ATOM 639 C CA . ILE A 1 81 ? -14.781 -4.922 3.645 1.00 98.00 81 ILE A CA 1
ATOM 640 C C . ILE A 1 81 ? -15.803 -4.950 2.511 1.00 98.00 81 ILE A C 1
ATOM 642 O O . ILE A 1 81 ? -16.213 -6.025 2.072 1.00 98.00 81 ILE A O 1
ATOM 646 N N . PHE A 1 82 ? -16.259 -3.782 2.065 1.00 97.44 82 PHE A N 1
ATOM 647 C CA . PHE A 1 82 ? -17.308 -3.703 1.051 1.00 97.44 82 PHE A CA 1
ATOM 648 C C . PHE A 1 82 ? -16.723 -3.836 -0.360 1.00 97.44 82 PHE A C 1
ATOM 650 O O . PHE A 1 82 ? -15.977 -2.962 -0.790 1.00 97.44 82 PHE A O 1
ATOM 657 N N . ARG A 1 83 ? -17.100 -4.912 -1.068 1.00 97.88 83 ARG A N 1
ATOM 658 C CA . ARG A 1 83 ? -16.761 -5.196 -2.478 1.00 97.88 83 ARG A CA 1
ATOM 659 C C . ARG A 1 83 ? -15.269 -5.034 -2.849 1.00 97.88 83 ARG A C 1
ATOM 661 O O . ARG A 1 83 ? -14.961 -4.341 -3.821 1.00 97.88 83 ARG A O 1
ATOM 668 N N . PRO A 1 84 ? -14.331 -5.657 -2.106 1.00 98.19 84 PRO A N 1
ATOM 669 C CA . PRO A 1 84 ? -12.899 -5.527 -2.395 1.00 98.19 84 PRO A CA 1
ATOM 670 C C . PRO A 1 84 ? -12.507 -6.070 -3.782 1.00 98.19 84 PRO A C 1
ATOM 672 O O . PRO A 1 84 ? -11.526 -5.617 -4.360 1.00 98.19 84 PRO A O 1
ATOM 675 N N . ASP A 1 85 ? -13.289 -7.000 -4.328 1.00 98.12 85 ASP A N 1
ATOM 676 C CA . ASP A 1 85 ? -13.192 -7.530 -5.690 1.00 98.12 85 ASP A CA 1
ATOM 677 C C . ASP A 1 85 ? -13.329 -6.428 -6.754 1.00 98.12 85 ASP A C 1
ATOM 679 O O . ASP A 1 85 ? -12.475 -6.297 -7.628 1.00 98.12 85 ASP A O 1
ATOM 683 N N . ALA A 1 86 ? -14.333 -5.556 -6.627 1.00 98.56 86 ALA A N 1
ATOM 684 C CA . ALA A 1 86 ? -14.557 -4.467 -7.578 1.00 98.56 86 ALA A CA 1
ATOM 685 C C . ALA A 1 86 ? -13.435 -3.412 -7.537 1.00 98.56 86 ALA A C 1
ATOM 687 O O . ALA A 1 86 ? -13.104 -2.795 -8.552 1.00 98.56 86 ALA A O 1
ATOM 688 N N . ASN A 1 87 ? -12.834 -3.190 -6.364 1.00 98.69 87 ASN A N 1
ATOM 689 C CA . ASN A 1 87 ? -11.656 -2.337 -6.235 1.00 98.69 87 ASN A CA 1
ATOM 690 C C . ASN A 1 87 ? -10.411 -2.991 -6.861 1.00 98.69 87 ASN A C 1
ATOM 692 O O . ASN A 1 87 ? -9.650 -2.291 -7.524 1.00 98.69 87 ASN A O 1
ATOM 696 N N . ALA A 1 88 ? -10.224 -4.310 -6.722 1.00 98.69 88 ALA A N 1
ATOM 697 C CA . ALA A 1 88 ? -9.136 -5.036 -7.385 1.00 98.69 88 ALA A CA 1
ATOM 698 C C . ALA A 1 88 ? -9.249 -4.961 -8.920 1.00 98.69 88 ALA A C 1
ATOM 700 O O . ALA A 1 88 ? -8.269 -4.690 -9.616 1.00 98.69 88 ALA A O 1
ATOM 701 N N . GLU A 1 89 ? -10.460 -5.121 -9.460 1.00 98.69 89 GLU A N 1
ATOM 702 C CA . GLU A 1 89 ? -10.728 -4.959 -10.894 1.00 98.69 89 GLU A CA 1
ATOM 703 C C . GLU A 1 89 ? -10.371 -3.551 -11.390 1.00 98.69 89 GLU A C 1
ATOM 705 O O . GLU A 1 89 ? -9.742 -3.393 -12.444 1.00 98.69 89 GLU A O 1
ATOM 710 N N . ARG A 1 90 ? -10.733 -2.516 -10.621 1.00 98.75 90 ARG A N 1
ATOM 711 C CA . ARG A 1 90 ? -10.439 -1.118 -10.964 1.00 98.75 90 ARG A CA 1
ATOM 712 C C . ARG A 1 90 ? -8.951 -0.777 -10.832 1.00 98.75 90 ARG A C 1
ATOM 714 O O . ARG A 1 90 ? -8.427 -0.049 -11.682 1.00 98.75 90 ARG A O 1
ATOM 721 N N . LEU A 1 91 ? -8.256 -1.356 -9.852 1.00 98.75 91 LEU A N 1
ATOM 722 C CA . LEU A 1 91 ? -6.798 -1.287 -9.736 1.00 98.75 91 LEU A CA 1
ATOM 723 C C . LEU A 1 91 ? -6.136 -1.818 -11.017 1.00 98.75 91 LEU A C 1
ATOM 725 O O . LEU A 1 91 ? -5.342 -1.112 -11.635 1.00 98.75 91 LEU A O 1
ATOM 729 N N . ASN A 1 92 ? -6.523 -3.012 -11.477 1.00 98.81 92 ASN A N 1
ATOM 730 C CA . ASN A 1 92 ? -5.945 -3.622 -12.680 1.00 98.81 92 ASN A CA 1
ATOM 731 C C . ASN A 1 92 ? -6.357 -2.916 -13.978 1.00 98.81 92 ASN A C 1
ATOM 733 O O . ASN A 1 92 ? -5.563 -2.832 -14.916 1.00 98.81 92 ASN A O 1
ATOM 737 N N . HIS A 1 93 ? -7.558 -2.332 -14.040 1.00 98.81 93 HIS A N 1
ATOM 738 C CA . HIS A 1 93 ? -7.919 -1.422 -15.130 1.00 98.81 93 HIS A CA 1
ATOM 739 C C . HIS A 1 93 ? -6.958 -0.228 -15.207 1.00 98.81 93 HIS A C 1
ATOM 741 O O . HIS A 1 93 ? -6.472 0.111 -16.290 1.00 98.81 93 HIS A O 1
ATOM 747 N N . SER A 1 94 ? -6.639 0.365 -14.057 1.00 98.75 94 SER A N 1
ATOM 748 C CA . SER A 1 94 ? -5.692 1.475 -13.954 1.00 98.75 94 SER A CA 1
ATOM 749 C C . SER A 1 94 ? -4.263 1.029 -14.292 1.00 98.75 94 SER A C 1
ATOM 751 O O . SER A 1 94 ? -3.562 1.735 -15.014 1.00 98.75 94 SER A O 1
ATOM 753 N N . ALA A 1 95 ? -3.855 -0.172 -13.868 1.00 98.69 95 ALA A N 1
ATOM 754 C CA . ALA A 1 95 ? -2.534 -0.733 -14.151 1.00 98.69 95 ALA A CA 1
ATOM 755 C C . ALA A 1 95 ? -2.303 -0.893 -15.659 1.00 98.69 95 ALA A C 1
ATOM 757 O O . ALA A 1 95 ? -1.321 -0.375 -16.193 1.00 98.69 95 ALA A O 1
ATOM 758 N N . ARG A 1 96 ? -3.269 -1.485 -16.376 1.00 98.62 96 ARG A N 1
ATOM 759 C CA . ARG A 1 96 ? -3.233 -1.574 -17.845 1.00 98.62 96 ARG A CA 1
ATOM 760 C C . ARG A 1 96 ? -3.114 -0.202 -18.500 1.00 98.62 96 ARG A C 1
ATOM 762 O O . ARG A 1 96 ? -2.310 -0.024 -19.412 1.00 98.62 96 ARG A O 1
ATOM 769 N N . ARG A 1 97 ? -3.890 0.782 -18.029 1.00 98.31 97 ARG A N 1
ATOM 770 C CA . ARG A 1 97 ? -3.863 2.148 -18.574 1.00 98.31 97 ARG A CA 1
ATOM 771 C C . ARG A 1 97 ? -2.497 2.817 -18.404 1.00 98.31 97 ARG A C 1
ATOM 773 O O . ARG A 1 97 ? -2.107 3.600 -19.269 1.00 98.31 97 ARG A O 1
ATOM 780 N N . MET A 1 98 ? -1.801 2.498 -17.316 1.00 97.81 98 MET A N 1
ATOM 781 C CA . MET A 1 98 ? -0.520 3.085 -16.923 1.00 97.81 98 MET A CA 1
ATOM 782 C C . MET A 1 98 ? 0.701 2.265 -17.366 1.00 97.81 98 MET A C 1
ATOM 784 O O . MET A 1 98 ? 1.818 2.611 -16.983 1.00 97.81 98 MET A O 1
ATOM 788 N N . PHE A 1 99 ? 0.523 1.204 -18.164 1.00 97.12 99 PHE A N 1
ATOM 789 C CA . PHE A 1 99 ? 1.595 0.260 -18.519 1.00 97.12 99 PHE A CA 1
ATOM 790 C C . PHE A 1 99 ? 2.303 -0.311 -17.277 1.00 97.12 99 PHE A C 1
ATOM 792 O O . PHE A 1 99 ? 3.530 -0.320 -17.189 1.00 97.12 99 PHE A O 1
ATOM 799 N N . MET A 1 100 ? 1.518 -0.733 -16.288 1.00 98.56 100 MET A N 1
ATOM 800 C CA . MET A 1 100 ? 1.973 -1.378 -15.056 1.00 98.56 100 MET A CA 1
ATOM 801 C C . MET A 1 100 ? 1.498 -2.840 -15.037 1.00 98.56 100 MET A C 1
ATOM 803 O O . MET A 1 100 ? 0.465 -3.144 -15.643 1.00 98.56 100 MET A O 1
ATOM 807 N N . PRO A 1 101 ? 2.215 -3.754 -14.3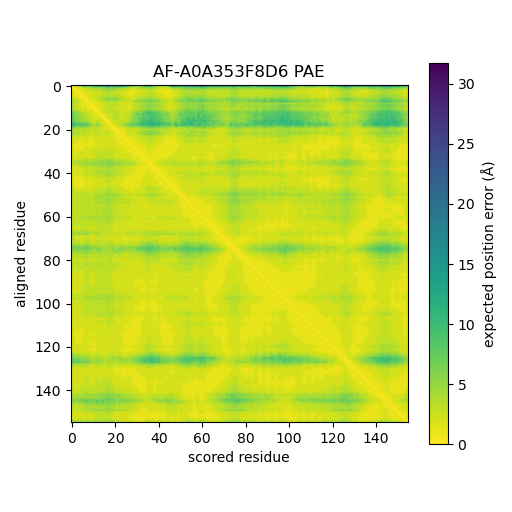62 1.00 98.56 101 PRO A N 1
ATOM 808 C CA . PRO A 1 101 ? 1.774 -5.133 -14.207 1.00 98.56 101 PRO A CA 1
ATOM 809 C C . PRO A 1 101 ? 0.464 -5.194 -13.418 1.00 98.56 101 PRO A C 1
ATOM 811 O O . PRO A 1 101 ? 0.278 -4.485 -12.431 1.00 98.56 101 PRO A O 1
ATOM 814 N N . GLU A 1 102 ? -0.442 -6.070 -13.839 1.00 98.69 102 GLU A N 1
ATOM 815 C CA . GLU A 1 102 ? -1.653 -6.359 -13.075 1.00 98.69 102 GLU A CA 1
ATOM 816 C C . GLU A 1 102 ? -1.296 -7.112 -11.794 1.00 98.69 102 GLU A C 1
ATOM 818 O O . GLU A 1 102 ? -0.468 -8.025 -11.817 1.00 98.69 102 GLU A O 1
ATOM 823 N N . PHE A 1 103 ? -1.920 -6.746 -10.677 1.00 98.62 103 PHE A N 1
ATOM 824 C CA . PHE A 1 103 ? -1.748 -7.434 -9.403 1.00 98.62 103 PHE A CA 1
ATOM 825 C C . PHE A 1 103 ? -2.802 -8.547 -9.261 1.00 98.62 103 PHE A C 1
ATOM 827 O O . PHE A 1 103 ? -3.976 -8.302 -9.562 1.00 98.62 103 PHE A O 1
ATOM 834 N N . PRO A 1 104 ? -2.443 -9.767 -8.816 1.00 98.31 104 PRO A N 1
ATOM 835 C CA . PRO A 1 104 ? -3.413 -10.851 -8.665 1.00 98.31 104 PRO A CA 1
ATOM 836 C C . PRO A 1 104 ? -4.567 -10.466 -7.724 1.00 98.31 104 PRO A C 1
ATOM 838 O O . PRO A 1 104 ? -4.342 -10.090 -6.572 1.00 98.31 104 PRO A O 1
ATOM 841 N N . ALA A 1 105 ? -5.812 -10.577 -8.201 1.00 97.88 105 ALA A N 1
ATOM 842 C CA . ALA A 1 105 ? -6.993 -10.138 -7.451 1.00 97.88 105 ALA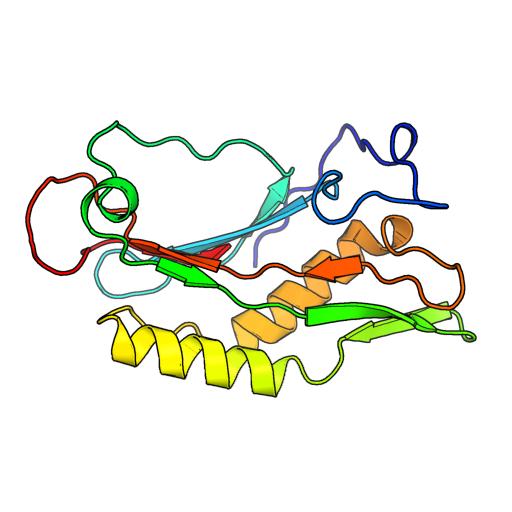 A CA 1
ATOM 843 C C . ALA A 1 105 ? -7.165 -10.890 -6.118 1.00 97.88 105 ALA A C 1
ATOM 845 O O . ALA A 1 105 ? -7.502 -10.279 -5.106 1.00 97.88 105 ALA A O 1
ATOM 846 N N . ASP A 1 106 ? -6.852 -12.187 -6.086 1.00 97.56 106 ASP A N 1
ATOM 847 C CA . ASP A 1 106 ? -6.912 -12.981 -4.854 1.00 97.56 106 ASP A CA 1
ATOM 848 C C . ASP A 1 106 ? -5.896 -12.488 -3.819 1.00 97.56 106 ASP A C 1
ATOM 850 O O . ASP A 1 106 ? -6.227 -12.334 -2.645 1.00 97.56 106 ASP A O 1
ATOM 854 N N . TRP A 1 107 ? -4.678 -12.138 -4.250 1.00 98.00 107 TRP A N 1
ATOM 855 C CA . TRP A 1 107 ? -3.658 -11.580 -3.357 1.00 98.00 107 TRP A CA 1
ATOM 856 C C . TRP A 1 107 ? -4.067 -10.210 -2.819 1.00 98.00 107 TRP A C 1
ATOM 858 O O . TRP A 1 107 ? -3.806 -9.913 -1.654 1.00 98.00 107 TRP A O 1
ATOM 868 N N . PHE A 1 108 ? -4.748 -9.396 -3.631 1.00 98.38 108 PHE A N 1
ATOM 869 C CA . PHE A 1 108 ? -5.311 -8.118 -3.195 1.00 98.38 108 PHE A CA 1
ATOM 870 C C . PHE A 1 108 ? -6.353 -8.324 -2.097 1.00 98.38 108 PHE A C 1
ATOM 872 O O . PHE A 1 108 ? -6.256 -7.754 -1.010 1.00 98.38 108 PHE A O 1
ATOM 879 N N . VAL A 1 109 ? -7.352 -9.164 -2.368 1.00 98.19 109 VAL A N 1
ATOM 880 C CA . VAL A 1 109 ? -8.480 -9.377 -1.461 1.00 98.19 109 VAL A CA 1
ATOM 881 C C . VAL A 1 109 ? -8.021 -10.060 -0.172 1.00 98.19 109 VAL A C 1
ATOM 883 O O . VAL A 1 109 ? -8.375 -9.608 0.920 1.00 98.19 109 VAL A O 1
ATOM 886 N N . ASP A 1 110 ? -7.222 -11.120 -0.270 1.00 97.94 110 ASP A N 1
ATOM 887 C CA . ASP A 1 110 ? -6.775 -11.877 0.898 1.00 97.94 110 ASP A CA 1
ATOM 888 C C . ASP A 1 110 ? -5.700 -11.143 1.694 1.00 97.94 110 ASP A C 1
ATOM 890 O O . ASP A 1 110 ? -5.705 -11.213 2.924 1.00 97.94 110 ASP A O 1
ATOM 894 N N . GLY A 1 111 ? -4.837 -10.376 1.026 1.00 97.88 111 GLY A N 1
ATOM 895 C CA . GLY A 1 111 ? -3.886 -9.485 1.680 1.00 97.88 111 GLY A CA 1
ATOM 896 C C . GLY A 1 111 ? -4.582 -8.424 2.529 1.00 97.88 111 GLY A C 1
ATOM 897 O O . GLY A 1 111 ? -4.249 -8.249 3.701 1.00 97.88 111 GLY A O 1
ATOM 898 N N . LEU A 1 112 ? -5.627 -7.788 1.991 1.00 9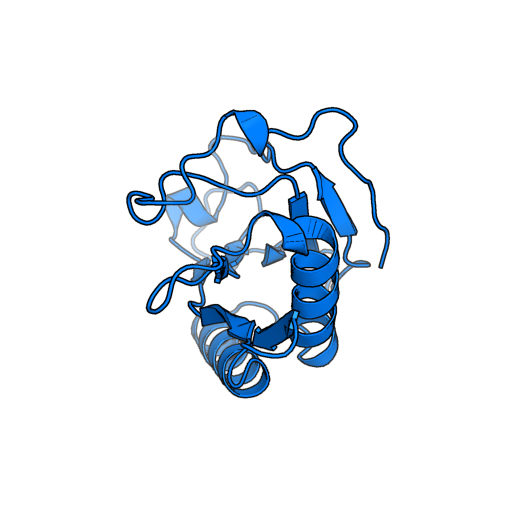8.25 112 LEU A N 1
ATOM 899 C CA . LEU A 1 112 ? -6.430 -6.826 2.745 1.00 98.25 112 LEU A CA 1
ATOM 900 C C . LEU A 1 112 ? -7.169 -7.467 3.918 1.00 98.25 112 LEU A C 1
ATOM 902 O O . LEU A 1 112 ? -7.182 -6.897 5.006 1.00 98.25 112 LEU A O 1
ATOM 906 N N . LYS A 1 113 ? -7.764 -8.652 3.735 1.00 98.00 113 LYS A N 1
ATOM 907 C CA . LYS A 1 113 ? -8.412 -9.380 4.839 1.00 98.00 113 LYS A CA 1
ATOM 908 C C . LYS A 1 113 ? -7.418 -9.699 5.956 1.00 98.00 113 LYS A C 1
ATOM 910 O O . LYS A 1 113 ? -7.746 -9.500 7.124 1.00 98.00 113 LYS A O 1
ATOM 915 N N . GLN A 1 114 ? -6.221 -10.175 5.613 1.00 98.12 114 GLN A N 1
ATOM 916 C CA . GLN A 1 114 ? -5.185 -10.503 6.593 1.00 98.12 114 GLN A CA 1
ATOM 917 C C . GLN A 1 114 ? -4.673 -9.257 7.319 1.00 98.12 114 GLN A C 1
ATOM 919 O O . GLN A 1 114 ? -4.613 -9.266 8.548 1.00 98.12 114 GLN A O 1
ATOM 924 N N . LEU A 1 115 ? -4.385 -8.173 6.592 1.00 98.56 115 LEU A N 1
ATOM 925 C CA . LEU A 1 115 ? -3.942 -6.904 7.174 1.00 98.56 115 LEU A CA 1
ATOM 926 C C . LEU A 1 115 ? -4.996 -6.327 8.127 1.00 98.56 115 LEU A C 1
ATOM 928 O O . LEU A 1 115 ? -4.697 -6.018 9.276 1.00 98.56 115 LEU A O 1
ATOM 932 N N . VAL A 1 116 ? -6.252 -6.257 7.682 1.00 98.31 116 VAL A N 1
ATOM 933 C CA . VAL A 1 116 ? -7.371 -5.756 8.494 1.00 98.31 116 VAL A CA 1
ATOM 934 C C . VAL A 1 116 ? -7.637 -6.652 9.704 1.00 98.31 116 VAL A C 1
ATOM 936 O O . VAL A 1 116 ? -8.002 -6.155 10.765 1.00 98.31 116 VAL A O 1
ATOM 939 N N . SER A 1 117 ? -7.451 -7.968 9.578 1.00 97.56 117 SER A N 1
ATOM 940 C CA . SER A 1 117 ? -7.565 -8.881 10.716 1.00 97.56 117 SER A CA 1
ATOM 941 C C . SER A 1 117 ? -6.437 -8.687 11.729 1.00 97.56 117 SER A C 1
ATOM 943 O O . SER A 1 117 ? -6.682 -8.837 12.925 1.00 97.56 117 SER A O 1
ATOM 945 N N . LEU A 1 118 ? -5.217 -8.395 11.270 1.00 97.94 118 LEU A N 1
ATOM 946 C CA . LEU A 1 118 ? -4.070 -8.136 12.136 1.00 97.94 118 LEU A CA 1
ATOM 947 C C . LEU A 1 118 ? -4.243 -6.817 12.899 1.00 97.94 118 LEU A C 1
ATOM 949 O O . LEU A 1 118 ? -4.034 -6.782 14.108 1.00 97.94 118 LEU A O 1
ATOM 953 N N . ASP A 1 119 ? -4.717 -5.780 12.208 1.00 97.94 119 ASP A N 1
ATOM 954 C CA . ASP A 1 119 ? -4.953 -4.440 12.751 1.00 97.94 119 ASP A CA 1
ATOM 955 C C . ASP A 1 119 ? -6.414 -4.213 13.176 1.00 97.94 119 ASP A C 1
ATOM 957 O O . ASP A 1 119 ? -6.896 -3.083 13.198 1.00 97.94 119 ASP A O 1
ATOM 961 N N . LYS A 1 120 ? -7.144 -5.273 13.551 1.00 96.56 120 LYS A N 1
ATOM 962 C CA . LYS A 1 120 ? -8.583 -5.195 13.870 1.00 96.56 120 LYS A CA 1
ATOM 963 C C . LYS A 1 120 ? -8.918 -4.124 14.914 1.00 96.56 120 LYS A C 1
ATOM 965 O O . LYS A 1 120 ? -9.954 -3.469 14.803 1.00 96.56 120 LYS A O 1
ATOM 970 N N . GLU A 1 121 ? -8.064 -3.941 15.919 1.00 95.38 121 GLU A N 1
ATOM 971 C CA . GLU A 1 121 ? -8.302 -2.960 16.986 1.00 95.38 121 GLU A CA 1
ATOM 972 C C . GLU A 1 121 ? -8.223 -1.506 16.496 1.00 95.38 121 GLU A C 1
ATOM 974 O O . GLU A 1 121 ? -8.824 -0.628 17.108 1.00 95.38 121 GLU A O 1
ATOM 979 N N . TRP A 1 122 ? -7.574 -1.248 15.356 1.00 96.94 122 TRP A N 1
ATOM 980 C CA . TRP A 1 122 ? -7.523 0.077 14.730 1.00 96.94 122 TRP A CA 1
ATOM 981 C C . TRP A 1 122 ? -8.829 0.482 14.042 1.00 96.94 122 TRP A C 1
ATOM 983 O O . TRP A 1 122 ? -8.958 1.623 13.601 1.00 96.94 122 TRP A O 1
ATOM 993 N N . ILE A 1 123 ? -9.801 -0.427 13.920 1.00 95.50 123 ILE A N 1
ATOM 994 C CA . ILE A 1 123 ? -11.084 -0.139 13.281 1.00 95.50 123 ILE A CA 1
ATOM 995 C C . ILE A 1 123 ? -11.987 0.589 14.284 1.00 95.50 123 ILE A C 1
ATOM 997 O O . ILE A 1 123 ? -12.370 -0.008 15.296 1.00 95.50 123 ILE A O 1
ATOM 1001 N N . PRO A 1 124 ? -12.386 1.848 14.013 1.00 93.25 124 PRO A N 1
ATOM 1002 C CA . PRO A 1 124 ? -13.293 2.569 14.893 1.00 93.25 124 PRO A CA 1
ATOM 1003 C C . PRO A 1 124 ? -14.622 1.825 15.048 1.00 93.25 124 PRO A C 1
ATOM 1005 O O . PRO A 1 124 ? -15.189 1.329 14.073 1.00 93.25 124 PRO A O 1
ATOM 1008 N N . LYS A 1 125 ? -15.128 1.775 16.283 1.00 92.38 125 LYS A N 1
ATOM 1009 C CA . LYS A 1 125 ? -16.375 1.071 16.635 1.00 92.38 125 LYS A CA 1
ATOM 1010 C C . LYS A 1 125 ? -17.598 2.001 16.643 1.00 92.38 125 LYS A C 1
ATOM 1012 O O . LYS A 1 125 ? -18.724 1.523 16.739 1.00 92.38 125 LYS A O 1
ATOM 1017 N N . ASN A 1 126 ? -17.375 3.312 16.527 1.00 89.38 126 ASN A N 1
ATOM 1018 C CA . ASN A 1 126 ? -18.430 4.320 16.469 1.00 89.38 126 ASN A CA 1
ATOM 1019 C C . ASN A 1 126 ? -19.217 4.216 15.158 1.00 89.38 126 ASN A C 1
ATOM 1021 O O . ASN A 1 126 ? -18.655 3.975 14.087 1.00 89.38 126 ASN A O 1
ATOM 1025 N N . GLU A 1 127 ? -20.528 4.433 15.241 1.00 87.25 127 GLU A N 1
ATOM 1026 C CA . GLU A 1 127 ? -21.393 4.446 14.066 1.00 87.25 127 GLU A CA 1
ATOM 1027 C C . GLU A 1 127 ? -20.976 5.560 13.093 1.00 87.25 127 GLU A C 1
ATOM 1029 O O . GLU A 1 127 ? -20.656 6.677 13.494 1.00 87.25 127 GLU A O 1
ATOM 1034 N N . GLY A 1 128 ? -20.935 5.242 11.797 1.00 87.12 128 GLY A N 1
ATOM 1035 C CA . GLY A 1 128 ? -20.480 6.165 10.751 1.00 87.12 128 GLY A CA 1
ATOM 1036 C C . GLY A 1 128 ? -18.958 6.242 10.566 1.00 87.12 128 GLY A C 1
ATOM 1037 O O . GLY A 1 128 ? -18.503 6.788 9.557 1.00 87.12 128 GLY A O 1
ATOM 1038 N N . CYS A 1 129 ? -18.165 5.649 11.462 1.00 91.94 129 CYS A N 1
ATOM 1039 C CA . CYS A 1 129 ? -16.713 5.569 11.324 1.00 91.94 129 CYS A CA 1
ATOM 1040 C C . CYS A 1 129 ? -16.271 4.270 10.625 1.00 91.94 129 CYS A C 1
ATOM 1042 O O . CYS A 1 129 ? -17.004 3.284 10.550 1.00 91.94 129 CYS A O 1
ATOM 1044 N N . ALA A 1 130 ? -15.060 4.281 10.067 1.00 95.38 130 ALA A N 1
ATOM 1045 C CA . ALA A 1 130 ? -14.468 3.133 9.384 1.00 95.38 130 ALA A CA 1
ATOM 1046 C C . ALA A 1 130 ? -12.943 3.261 9.337 1.00 95.38 130 ALA A C 1
ATOM 1048 O O . ALA A 1 130 ? -12.416 4.375 9.345 1.00 95.38 130 ALA A O 1
ATOM 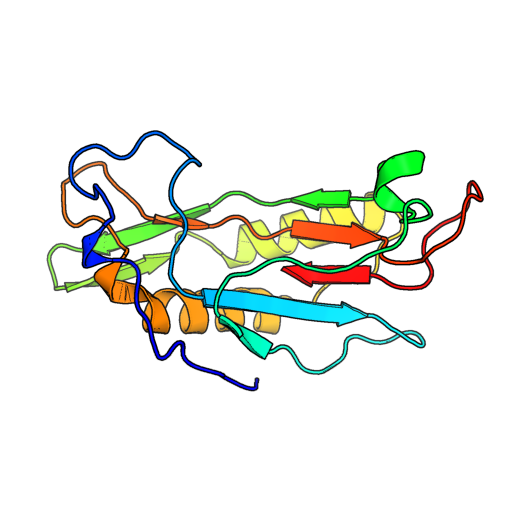1049 N N . LEU A 1 131 ? -12.248 2.132 9.201 1.00 97.25 131 LEU A N 1
ATOM 1050 C CA . LEU A 1 131 ? -10.835 2.124 8.836 1.00 97.25 131 LEU A CA 1
ATOM 1051 C C . LEU A 1 131 ? -10.727 2.273 7.317 1.00 97.25 131 LEU A C 1
ATOM 1053 O O . LEU A 1 131 ? -11.258 1.455 6.565 1.00 97.25 131 LEU A O 1
ATOM 1057 N N . TYR A 1 132 ? -10.073 3.333 6.855 1.00 98.00 132 TYR A N 1
ATOM 1058 C CA . TYR A 1 132 ? -9.865 3.556 5.430 1.00 98.00 132 TYR A CA 1
ATOM 1059 C C . TYR A 1 132 ? -8.650 2.760 4.940 1.00 98.00 132 TYR A C 1
ATOM 1061 O O . TYR A 1 132 ? -7.578 2.825 5.531 1.00 98.00 132 TYR A O 1
ATOM 1069 N N . LEU A 1 133 ? -8.828 2.023 3.848 1.00 98.56 133 LEU A N 1
ATOM 1070 C CA . LEU A 1 133 ? -7.806 1.199 3.216 1.00 98.56 133 LEU A CA 1
ATOM 1071 C C . LEU A 1 133 ? -7.321 1.919 1.956 1.00 98.56 133 LEU A C 1
ATOM 1073 O O . LEU A 1 133 ? -8.136 2.319 1.116 1.00 98.56 133 LEU A O 1
ATOM 1077 N N . ARG A 1 134 ? -5.999 2.065 1.828 1.00 98.50 134 ARG A N 1
ATOM 1078 C CA . ARG A 1 134 ? -5.327 2.757 0.719 1.00 98.50 134 ARG A CA 1
ATOM 1079 C C . ARG A 1 134 ? -4.352 1.810 0.012 1.00 98.50 134 ARG A C 1
ATOM 1081 O O . ARG A 1 134 ? -3.155 1.948 0.222 1.00 98.50 134 ARG A O 1
ATOM 1088 N N . PRO A 1 135 ? -4.834 0.867 -0.810 1.00 98.56 135 PRO A N 1
ATOM 1089 C CA . PRO A 1 135 ? -3.951 0.137 -1.706 1.00 98.56 135 PRO A CA 1
ATOM 1090 C C . PRO A 1 135 ? -3.352 1.101 -2.735 1.00 98.56 135 PRO A C 1
ATOM 1092 O O . PRO A 1 135 ? -4.072 1.956 -3.261 1.00 98.56 135 PRO A O 1
ATOM 1095 N N . PHE A 1 136 ? -2.071 0.983 -3.053 1.00 98.50 136 PHE A N 1
ATOM 1096 C CA . PHE A 1 136 ? -1.436 1.765 -4.110 1.00 98.50 136 PHE A CA 1
ATOM 1097 C C . PHE A 1 136 ? -0.287 1.013 -4.770 1.00 98.50 136 PHE A C 1
ATOM 1099 O O . PHE A 1 136 ? 0.393 0.205 -4.151 1.00 98.50 136 PHE A O 1
ATOM 1106 N N . MET A 1 137 ? -0.064 1.304 -6.048 1.00 98.81 137 MET A N 1
ATOM 1107 C CA . MET A 1 137 ? 1.024 0.732 -6.830 1.00 98.81 137 MET A CA 1
ATOM 1108 C C . MET A 1 137 ? 1.809 1.852 -7.490 1.00 98.81 137 MET A C 1
ATOM 1110 O O . MET A 1 137 ? 1.221 2.812 -7.989 1.00 98.81 137 MET A O 1
ATOM 1114 N N . PHE A 1 138 ? 3.129 1.723 -7.536 1.00 98.81 138 PHE A N 1
ATOM 1115 C CA . PHE A 1 138 ? 3.989 2.723 -8.156 1.00 98.81 138 PHE A CA 1
ATOM 1116 C C . PHE A 1 138 ? 5.217 2.098 -8.824 1.00 98.81 138 PHE A C 1
ATOM 1118 O O . PHE A 1 138 ? 5.691 1.033 -8.425 1.00 98.81 138 PHE A O 1
ATOM 1125 N N . GLY A 1 139 ? 5.725 2.758 -9.867 1.00 98.56 139 GLY A N 1
ATOM 1126 C CA . GLY A 1 139 ? 6.981 2.401 -10.520 1.00 98.56 139 GLY A CA 1
ATOM 1127 C C . GLY A 1 139 ? 8.169 2.668 -9.594 1.00 98.56 139 GLY A C 1
ATOM 1128 O O . GLY A 1 139 ? 8.443 3.823 -9.250 1.00 98.56 139 GLY A O 1
ATOM 1129 N N . SER A 1 140 ? 8.867 1.604 -9.200 1.00 98.56 140 SER A N 1
ATOM 1130 C CA . SER A 1 140 ? 9.961 1.611 -8.221 1.00 98.56 140 SER A CA 1
ATOM 1131 C C . SER A 1 140 ? 11.353 1.436 -8.839 1.00 98.56 140 SER A C 1
ATOM 1133 O O . SE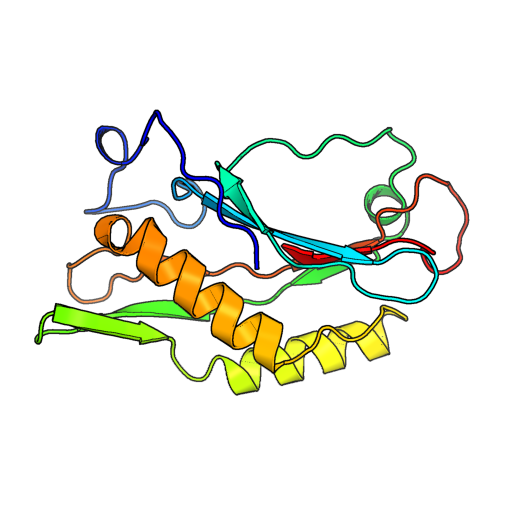R A 1 140 ? 12.331 1.202 -8.131 1.00 98.56 140 SER A O 1
ATOM 1135 N N . SER A 1 141 ? 11.484 1.562 -10.163 1.00 98.31 141 SER A N 1
ATOM 1136 C CA . SER A 1 141 ? 12.798 1.675 -10.798 1.00 98.31 141 SER A CA 1
ATOM 1137 C C . SER A 1 141 ? 13.470 3.004 -10.455 1.00 98.31 141 SER A C 1
ATOM 1139 O O . SER A 1 141 ? 12.811 4.025 -10.275 1.00 98.31 141 SER A O 1
ATOM 1141 N N . GLU A 1 142 ? 14.799 2.995 -10.412 1.00 98.00 142 GLU A N 1
ATOM 1142 C CA . GLU A 1 142 ? 15.613 4.157 -10.050 1.00 98.00 142 GLU A CA 1
ATOM 1143 C C . GLU A 1 142 ? 16.384 4.658 -11.273 1.00 98.00 142 GLU A C 1
ATOM 1145 O O . GLU A 1 142 ? 17.563 4.365 -11.462 1.00 98.00 142 GLU A O 1
ATOM 1150 N N . PHE A 1 143 ? 15.678 5.368 -12.152 1.00 97.00 143 PHE A N 1
ATOM 1151 C CA . PHE A 1 143 ? 16.237 6.015 -13.334 1.00 97.00 143 PHE A CA 1
ATOM 1152 C C . PHE A 1 143 ? 15.376 7.212 -13.762 1.00 97.00 143 PHE A C 1
ATOM 1154 O O . PHE A 1 143 ? 14.167 7.251 -13.528 1.00 97.00 143 PHE A O 1
ATOM 1161 N N . VAL A 1 144 ? 15.984 8.152 -14.492 1.00 97.50 144 VAL A N 1
ATOM 1162 C CA . VAL A 1 144 ? 15.293 9.302 -15.099 1.00 97.50 144 VAL A CA 1
ATOM 1163 C C . VAL A 1 144 ? 15.242 9.111 -16.617 1.00 97.50 144 VAL A C 1
ATOM 1165 O O . VAL A 1 144 ? 16.105 9.580 -17.355 1.00 97.50 144 VAL A O 1
ATOM 1168 N N . ALA A 1 145 ? 14.260 8.340 -17.080 1.00 95.94 145 ALA A N 1
ATOM 1169 C CA . ALA A 1 145 ? 13.993 8.090 -18.492 1.00 95.94 145 ALA A CA 1
ATOM 1170 C C . ALA A 1 145 ? 12.482 7.972 -18.732 1.00 95.94 145 ALA A C 1
ATOM 1172 O O . ALA A 1 145 ? 11.779 7.303 -17.976 1.00 95.94 145 ALA A O 1
ATOM 1173 N N . ALA A 1 146 ? 11.992 8.587 -19.810 1.00 95.00 146 ALA A N 1
ATOM 1174 C CA . ALA A 1 146 ? 10.575 8.607 -20.179 1.00 95.00 146 ALA A CA 1
ATOM 1175 C C . ALA A 1 146 ? 10.137 7.289 -20.849 1.00 95.00 146 ALA A C 1
ATOM 1177 O O . ALA A 1 146 ? 9.801 7.243 -22.031 1.00 95.00 146 ALA A O 1
ATOM 1178 N N . ARG A 1 147 ? 10.190 6.198 -20.088 1.00 96.12 147 ARG A N 1
ATOM 1179 C CA . ARG A 1 147 ? 9.748 4.849 -20.464 1.00 96.12 147 ARG A CA 1
ATOM 1180 C C . ARG A 1 147 ? 9.172 4.147 -19.230 1.00 96.12 147 ARG A C 1
ATOM 1182 O O . ARG A 1 147 ? 9.543 4.548 -18.132 1.00 96.12 147 ARG A O 1
ATOM 1189 N N . PRO A 1 148 ? 8.328 3.110 -19.378 1.00 97.38 148 PRO A N 1
ATOM 1190 C CA . PRO A 1 148 ? 7.782 2.390 -18.231 1.00 97.38 148 PRO A CA 1
ATOM 1191 C C . PRO A 1 148 ? 8.868 1.882 -17.275 1.00 97.38 148 PRO A C 1
ATOM 1193 O O . PRO A 1 148 ? 9.952 1.477 -17.713 1.00 97.38 148 PRO A O 1
ATOM 1196 N N . SER A 1 149 ? 8.546 1.891 -15.982 1.00 98.06 149 SER A N 1
ATOM 1197 C CA . SER A 1 149 ? 9.333 1.245 -14.936 1.00 98.06 149 SER A CA 1
ATOM 1198 C C . SER A 1 149 ? 9.542 -0.244 -15.243 1.00 98.06 149 SER A C 1
ATOM 1200 O O . SER A 1 149 ? 8.713 -0.898 -15.866 1.00 98.06 149 SER A O 1
ATOM 1202 N N . GLU A 1 150 ? 10.658 -0.805 -14.792 1.00 97.44 150 GLU A N 1
ATOM 1203 C CA . GLU A 1 150 ? 10.934 -2.250 -14.868 1.00 97.44 150 GLU A CA 1
ATOM 1204 C C . GLU A 1 150 ? 10.612 -2.953 -13.543 1.00 97.44 150 GLU A C 1
ATOM 1206 O O . GLU A 1 150 ? 10.427 -4.170 -13.495 1.00 97.44 150 GLU A O 1
ATOM 1211 N N . LYS A 1 151 ? 10.560 -2.173 -12.460 1.00 98.56 151 LYS A N 1
ATOM 1212 C CA . LYS A 1 151 ? 10.228 -2.608 -11.105 1.00 98.56 151 LYS A CA 1
ATOM 1213 C C . LYS A 1 151 ? 8.991 -1.869 -10.618 1.00 98.56 151 LYS A C 1
ATOM 1215 O O . LYS A 1 151 ? 8.820 -0.688 -10.928 1.00 98.56 151 LYS A O 1
ATOM 1220 N N . TYR A 1 152 ? 8.148 -2.539 -9.849 1.00 98.75 152 TYR A N 1
ATOM 1221 C CA . TYR A 1 152 ? 6.971 -1.917 -9.246 1.00 98.75 152 TYR A CA 1
ATOM 1222 C C . TYR A 1 152 ? 6.832 -2.365 -7.803 1.00 98.75 152 TYR A C 1
ATOM 1224 O O . TYR A 1 152 ? 7.310 -3.434 -7.424 1.00 98.75 152 TYR A O 1
ATOM 1232 N N . THR A 1 153 ? 6.169 -1.548 -7.003 1.00 98.69 153 THR A N 1
ATOM 1233 C CA . THR A 1 153 ? 5.842 -1.877 -5.6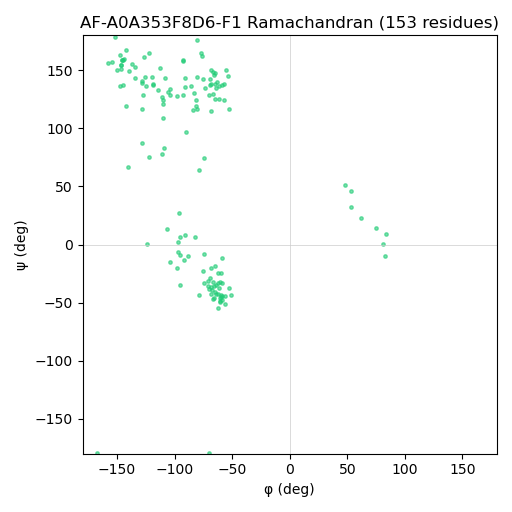20 1.00 98.69 153 THR A CA 1
ATOM 1234 C C . THR A 1 153 ? 4.349 -1.659 -5.427 1.00 98.69 153 THR A C 1
ATOM 1236 O O . THR A 1 153 ? 3.825 -0.614 -5.812 1.00 98.69 153 THR A O 1
ATOM 1239 N N . MET A 1 154 ? 3.674 -2.669 -4.882 1.00 98.56 154 MET A N 1
ATOM 1240 C CA . MET A 1 154 ? 2.283 -2.635 -4.440 1.00 98.56 154 MET A CA 1
ATOM 1241 C C . MET A 1 154 ? 2.271 -2.582 -2.913 1.00 98.56 154 MET A C 1
ATOM 1243 O O . MET A 1 154 ? 2.946 -3.399 -2.288 1.00 98.56 154 MET A O 1
ATOM 1247 N N . CYS A 1 155 ? 1.500 -1.664 -2.336 1.00 96.56 155 CYS A N 1
ATOM 1248 C CA . CYS A 1 155 ? 1.316 -1.490 -0.897 1.00 96.56 155 CYS A CA 1
ATOM 1249 C C . CYS A 1 155 ? -0.170 -1.382 -0.531 1.00 96.56 155 CYS A C 1
ATOM 1251 O O . CYS A 1 155 ? -0.951 -0.933 -1.401 1.00 96.56 155 CYS A O 1
#

pLDDT: mean 96.53, std 3.11, range [83.75, 98.81]

Mean predicted aligned error: 2.8 Å

Solvent-accessible surface area (backbone atoms only — not comparable to full-atom values): 9234 Å² total; per-residue (Å²): 118,52,78,47,80,64,92,73,75,56,66,91,78,55,61,66,87,77,59,64,88,91,76,75,78,66,53,57,40,53,39,31,45,31,49,94,90,42,76,53,82,41,34,36,32,53,55,72,89,82,90,77,63,95,39,32,28,30,82,79,68,60,45,57,53,72,50,81,49,49,35,35,61,44,97,86,74,49,76,46,66,75,63,53,66,62,51,40,54,51,49,34,54,50,20,59,76,64,67,41,80,68,71,61,54,65,59,51,46,52,48,50,52,51,52,50,59,73,44,46,86,68,38,23,78,55,89,97,47,54,30,77,45,67,45,35,38,33,26,61,25,75,46,92,64,103,62,77,58,76,25,35,39,39,57

Secondary structure (DSSP, 8-state):
-EE---SS--GGG---SSPPTTS---SEEEEEEEETTEE---EEEE-------TTBHHHHH--EEE--EEEEE-TTS-EEES-HHHHHHHHHHHHHHTT-PPPPHHHHHHHHHHHHHHTGGGS--STT--EEE--EEEE--B---SS--S-EEE-

Radius of gyration: 16.31 Å; Cα contacts (8 Å, |Δi|>4): 271; chains: 1; bounding box: 40×28×43 Å